Protein AF-A0A9D7YM75-F1 (afdb_monomer)

pLDDT: mean 97.2, std 2.46, range [83.44, 98.38]

Secondary structure (DSSP, 8-state):
--TT-EEE-TTTTSHHHHHHHHHHHHH---SEEE-

Foldseek 3Di:
DAEQAEEEDPVLVDPVNVVVVVVCVVPYHHPYYHD

Radius of gyration: 9.05 Å; Cα contacts (8 Å, |Δi|>4): 44; chains: 1; bounding box: 21×13×20 Å

Structure (mmCIF, N/CA/C/O backbone):
data_AF-A0A9D7YM75-F1
#
_entry.id   AF-A0A9D7YM75-F1
#
loop_
_atom_site.group_PDB
_atom_site.id
_atom_site.type_symbol
_atom_site.label_atom_id
_atom_site.label_alt_id
_atom_site.label_comp_id
_atom_site.label_asym_id
_atom_site.label_entity_i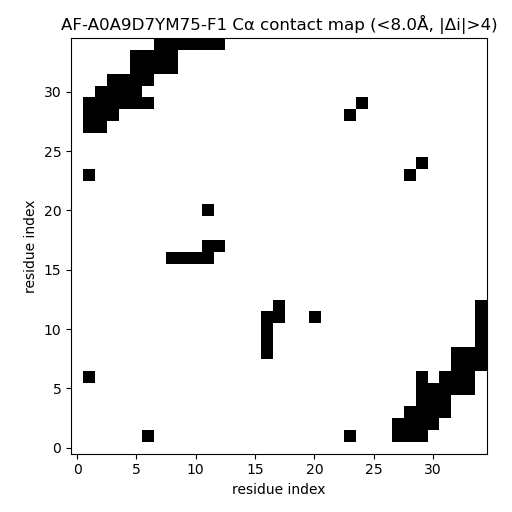d
_atom_site.label_seq_id
_atom_site.pdbx_PDB_ins_code
_atom_site.Cartn_x
_atom_site.Cartn_y
_atom_site.Cartn_z
_atom_site.occupancy
_atom_site.B_iso_or_equiv
_atom_site.auth_seq_id
_atom_site.auth_comp_id
_atom_site.auth_asym_id
_atom_site.auth_atom_id
_atom_site.pdbx_PDB_model_num
ATOM 1 N N . MET A 1 1 ? -5.603 10.870 10.654 1.00 83.44 1 MET A N 1
ATOM 2 C CA . MET A 1 1 ? -5.377 11.333 9.267 1.00 83.44 1 MET A CA 1
ATOM 3 C C . MET A 1 1 ? -5.987 10.379 8.241 1.00 83.44 1 MET A C 1
ATOM 5 O O . MET A 1 1 ? -6.810 10.837 7.463 1.00 83.44 1 MET A O 1
ATOM 9 N N . PHE A 1 2 ? -5.678 9.073 8.276 1.00 96.19 2 PHE A N 1
ATOM 10 C CA . PHE A 1 2 ? -6.144 8.107 7.260 1.00 96.19 2 PHE A CA 1
ATOM 11 C C . PHE A 1 2 ? -7.221 7.102 7.715 1.00 96.19 2 PHE A C 1
ATOM 13 O O . PHE A 1 2 ? -7.698 6.317 6.900 1.00 96.19 2 PHE A O 1
ATOM 20 N N . ASN A 1 3 ? -7.643 7.126 8.987 1.00 97.69 3 ASN A N 1
ATOM 21 C CA . ASN A 1 3 ? -8.713 6.244 9.473 1.00 97.69 3 ASN A CA 1
ATOM 22 C C . ASN A 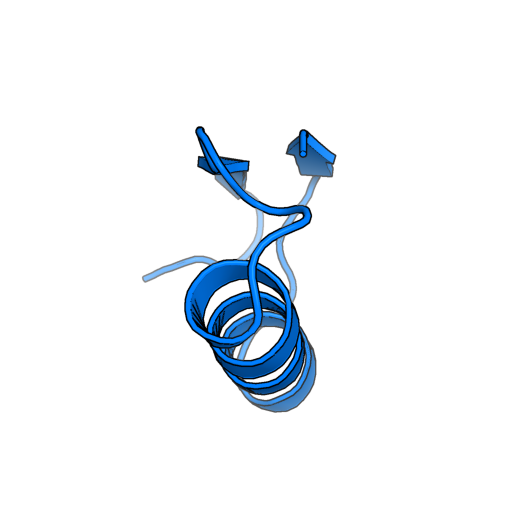1 3 ? -10.035 6.515 8.741 1.00 97.69 3 ASN A C 1
ATOM 24 O O . ASN A 1 3 ? -10.408 7.674 8.557 1.00 97.69 3 ASN A O 1
ATOM 28 N N . ASN A 1 4 ? -10.727 5.447 8.342 1.00 98.12 4 ASN A N 1
ATOM 29 C CA . ASN A 1 4 ? -11.981 5.462 7.583 1.00 98.12 4 ASN A CA 1
ATOM 30 C C . ASN A 1 4 ? -11.931 6.285 6.277 1.00 98.12 4 ASN A C 1
ATOM 32 O O . ASN A 1 4 ? -12.962 6.740 5.787 1.00 98.12 4 ASN A O 1
ATOM 36 N N . LYS A 1 5 ? -10.742 6.496 5.695 1.00 98.19 5 LYS A N 1
ATOM 37 C CA . LYS A 1 5 ? -10.585 7.174 4.399 1.00 98.19 5 LYS A CA 1
ATOM 38 C C . LYS A 1 5 ? -10.396 6.174 3.261 1.00 98.19 5 LYS A C 1
ATOM 40 O O . LYS A 1 5 ? -9.891 5.072 3.472 1.00 98.19 5 LYS A O 1
ATOM 45 N N . ASN A 1 6 ? -10.783 6.598 2.061 1.00 98.19 6 ASN A N 1
ATOM 46 C CA . ASN A 1 6 ? -10.445 5.931 0.808 1.00 98.19 6 ASN A CA 1
ATOM 47 C C . ASN A 1 6 ? -9.181 6.591 0.245 1.00 98.19 6 ASN A C 1
ATOM 49 O O . ASN A 1 6 ? -9.142 7.815 0.133 1.00 98.19 6 ASN A O 1
ATOM 53 N N . ILE A 1 7 ? -8.160 5.799 -0.073 1.00 97.56 7 ILE A N 1
ATOM 54 C CA . ILE A 1 7 ? -6.833 6.276 -0.483 1.00 97.56 7 ILE A CA 1
ATOM 55 C C . ILE A 1 7 ? -6.489 5.663 -1.839 1.00 97.56 7 ILE A C 1
ATOM 57 O O . ILE A 1 7 ? -6.597 4.450 -2.000 1.00 97.56 7 ILE A O 1
ATOM 61 N N . LEU A 1 8 ? -6.061 6.492 -2.792 1.00 97.94 8 LEU A N 1
ATOM 62 C CA . LEU A 1 8 ? -5.480 6.061 -4.064 1.00 97.94 8 LEU A CA 1
ATOM 63 C C . LEU A 1 8 ? -3.967 6.290 -4.015 1.00 97.94 8 LEU A C 1
ATOM 65 O O . LEU A 1 8 ? -3.5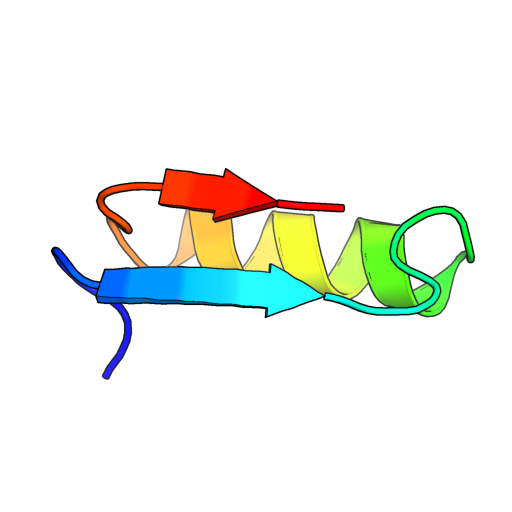27 7.415 -3.781 1.00 97.94 8 LEU A O 1
ATOM 69 N N . ILE A 1 9 ? -3.183 5.236 -4.228 1.00 96.81 9 ILE A N 1
ATOM 70 C CA . ILE A 1 9 ? -1.719 5.280 -4.253 1.00 96.81 9 ILE A CA 1
ATOM 71 C C . ILE A 1 9 ? -1.256 4.959 -5.671 1.00 96.81 9 ILE A C 1
ATOM 73 O O . ILE A 1 9 ? -1.067 3.803 -6.026 1.00 96.81 9 ILE A O 1
ATOM 77 N N . THR A 1 10 ? -1.021 5.985 -6.484 1.00 97.12 10 THR A N 1
ATOM 78 C CA . THR A 1 10 ? -0.435 5.798 -7.818 1.00 97.12 10 THR A CA 1
ATOM 79 C C . THR A 1 10 ? 1.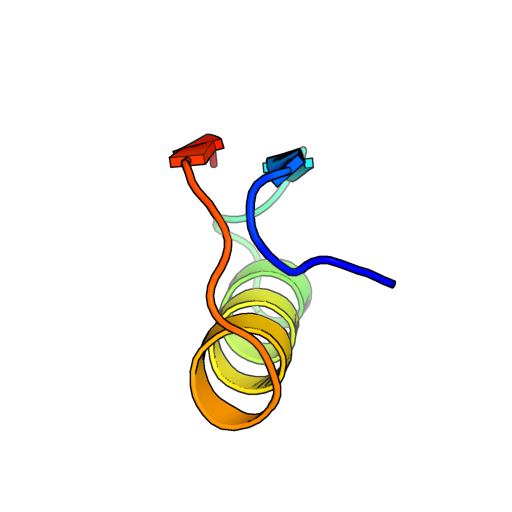008 5.312 -7.709 1.00 97.12 10 THR A C 1
ATOM 81 O O . THR A 1 10 ? 1.776 5.828 -6.896 1.00 97.12 10 THR A O 1
ATOM 84 N N . GLY A 1 11 ? 1.401 4.345 -8.541 1.00 95.38 11 GLY A N 1
ATOM 85 C CA . GLY A 1 11 ? 2.733 3.741 -8.448 1.00 95.38 11 GLY A CA 1
ATOM 86 C C . GLY A 1 11 ? 2.911 2.869 -7.200 1.00 95.38 11 GLY A C 1
ATOM 87 O O . GLY A 1 11 ? 4.043 2.625 -6.775 1.00 95.38 11 GLY A O 1
ATOM 88 N N . GLY A 1 12 ? 1.814 2.381 -6.604 1.00 96.06 12 GLY A N 1
ATOM 89 C CA . GLY A 1 12 ? 1.853 1.581 -5.380 1.00 96.06 12 GLY A CA 1
ATOM 90 C C . GLY A 1 12 ? 2.579 0.231 -5.520 1.00 96.06 12 GLY A C 1
ATOM 91 O O . GLY A 1 12 ? 2.951 -0.374 -4.517 1.00 96.06 12 GLY A O 1
ATOM 92 N N . THR A 1 13 ? 2.866 -0.216 -6.747 1.00 97.06 13 THR A N 1
ATOM 93 C CA . THR A 1 13 ? 3.664 -1.421 -7.035 1.00 97.06 13 THR A CA 1
ATOM 94 C C . THR A 1 13 ? 5.175 -1.218 -6.886 1.00 97.06 13 THR A C 1
ATOM 96 O O . THR A 1 13 ? 5.908 -2.199 -6.724 1.00 97.06 13 THR A O 1
ATOM 99 N N . GLY A 1 14 ? 5.653 0.031 -6.907 1.00 97.75 14 GLY A N 1
ATOM 100 C CA . GLY A 1 14 ? 7.059 0.364 -6.690 1.00 97.75 14 GLY A CA 1
ATOM 101 C C . GLY A 1 14 ? 7.517 0.067 -5.258 1.00 97.75 14 GLY A C 1
ATOM 102 O O . GLY A 1 14 ? 6.706 -0.076 -4.342 1.00 97.75 14 GLY A O 1
ATOM 103 N N . SER A 1 15 ? 8.834 0.009 -5.042 1.00 97.88 15 SER A N 1
ATOM 104 C CA . SER A 1 15 ? 9.427 -0.235 -3.714 1.00 97.88 15 SER A CA 1
ATOM 105 C C . SER A 1 15 ? 8.926 0.760 -2.662 1.00 97.88 15 SER A C 1
ATOM 107 O O . SER A 1 15 ? 8.558 0.370 -1.554 1.00 97.88 15 SER A O 1
ATOM 109 N N . PHE A 1 16 ? 8.827 2.034 -3.045 1.00 97.62 16 PHE A N 1
ATOM 110 C CA . PHE A 1 16 ? 8.255 3.082 -2.209 1.00 97.62 16 PHE A CA 1
ATOM 111 C C . PHE A 1 16 ? 6.774 2.832 -1.901 1.00 97.62 16 PHE A C 1
ATOM 113 O O . PHE A 1 16 ? 6.381 2.860 -0.740 1.00 97.62 16 PHE A O 1
ATOM 120 N N . GLY A 1 17 ? 5.963 2.546 -2.924 1.00 97.88 17 GLY A N 1
ATOM 121 C CA . GLY A 1 17 ? 4.523 2.327 -2.790 1.00 97.88 17 GLY A CA 1
ATOM 122 C C . GLY A 1 17 ? 4.178 1.179 -1.842 1.00 97.88 17 GLY A C 1
ATOM 123 O O . GLY A 1 17 ? 3.346 1.338 -0.945 1.00 97.88 17 GLY A O 1
ATOM 124 N N . LYS A 1 18 ? 4.901 0.061 -1.965 1.00 98.00 18 LYS A N 1
ATOM 125 C CA . LYS A 1 18 ? 4.795 -1.083 -1.051 1.00 98.00 18 LYS A CA 1
ATOM 126 C C . LYS A 1 18 ? 5.127 -0.678 0.382 1.00 98.00 18 LYS A C 1
ATOM 128 O O . LYS A 1 18 ? 4.313 -0.886 1.281 1.00 98.00 18 LYS A O 1
ATOM 133 N N . LYS A 1 19 ? 6.277 -0.022 0.594 1.00 98.25 19 LYS A N 1
ATOM 134 C CA . LYS A 1 19 ? 6.708 0.365 1.943 1.00 98.25 19 LYS A CA 1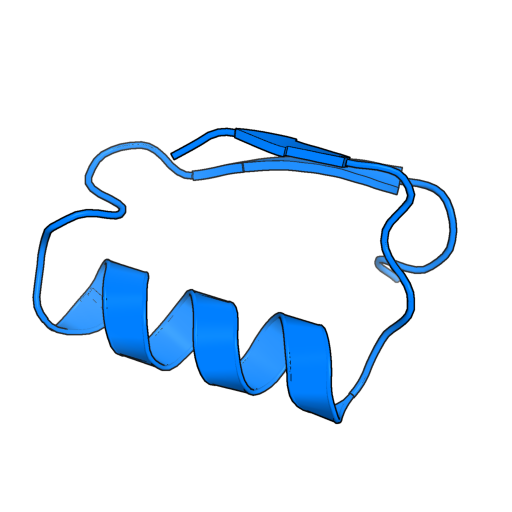
ATOM 135 C C . LYS A 1 19 ? 5.782 1.397 2.583 1.00 98.25 19 LYS A C 1
ATOM 137 O O . LYS A 1 19 ? 5.488 1.325 3.773 1.00 98.25 19 LYS A O 1
ATOM 142 N N . TYR A 1 20 ? 5.299 2.348 1.795 1.00 97.44 20 TYR A N 1
ATOM 143 C CA . TYR A 1 20 ? 4.357 3.358 2.250 1.00 97.44 20 TYR A CA 1
ATOM 144 C C . TYR A 1 20 ? 3.013 2.733 2.648 1.00 97.44 20 TYR A C 1
ATOM 146 O O . TYR A 1 20 ? 2.471 3.059 3.705 1.00 97.44 20 TYR A O 1
ATOM 154 N N . THR A 1 21 ? 2.523 1.765 1.867 1.00 97.81 21 THR A N 1
ATOM 155 C CA . THR A 1 21 ? 1.298 1.014 2.181 1.00 97.81 21 THR A CA 1
ATOM 156 C C . THR A 1 21 ? 1.432 0.232 3.491 1.00 97.81 21 THR A C 1
ATOM 158 O O . THR A 1 21 ? 0.533 0.300 4.328 1.00 97.81 21 THR A O 1
ATOM 161 N N . GLU A 1 22 ? 2.571 -0.429 3.736 1.00 98.00 22 GLU A N 1
ATOM 162 C CA . GLU A 1 22 ? 2.859 -1.088 5.026 1.00 98.00 22 GLU A CA 1
ATOM 163 C C . GLU A 1 22 ? 2.786 -0.108 6.211 1.00 98.00 22 GLU A C 1
ATOM 165 O O . GLU A 1 22 ? 2.214 -0.408 7.263 1.00 98.00 22 GLU A O 1
ATOM 170 N N . ILE A 1 23 ? 3.343 1.096 6.051 1.00 97.62 23 ILE A N 1
ATOM 171 C CA . ILE A 1 23 ? 3.325 2.123 7.100 1.00 97.62 23 ILE A CA 1
ATOM 172 C C . ILE A 1 23 ? 1.894 2.606 7.363 1.00 97.62 23 ILE A C 1
ATOM 174 O O . ILE A 1 23 ? 1.511 2.781 8.520 1.00 97.62 23 ILE A O 1
ATOM 178 N N . ILE A 1 24 ? 1.088 2.802 6.315 1.00 97.50 24 ILE A N 1
ATOM 179 C CA . ILE A 1 24 ? -0.315 3.202 6.471 1.00 97.50 24 ILE A CA 1
ATOM 180 C C . ILE A 1 24 ? -1.099 2.127 7.224 1.00 97.50 24 ILE A C 1
ATOM 182 O O . ILE A 1 24 ? -1.792 2.456 8.186 1.00 97.50 24 ILE A O 1
ATOM 186 N N . LEU A 1 25 ? -0.973 0.861 6.821 1.00 97.19 25 LEU A N 1
ATOM 187 C CA . LEU A 1 25 ? -1.721 -0.248 7.418 1.00 97.19 25 LEU A CA 1
ATOM 188 C C . LEU A 1 25 ? -1.295 -0.557 8.861 1.00 97.19 25 LEU A C 1
ATOM 190 O O . LEU A 1 25 ? -2.114 -1.021 9.648 1.00 97.19 25 LEU A O 1
ATOM 194 N N . SER A 1 26 ? -0.043 -0.274 9.236 1.00 98.31 26 SER A N 1
ATOM 195 C CA . SER A 1 26 ? 0.437 -0.465 10.616 1.00 98.31 26 SER A CA 1
ATOM 196 C C . SER A 1 26 ? 0.014 0.650 11.578 1.00 98.31 26 SER A C 1
ATOM 198 O O . SER A 1 26 ? -0.120 0.404 12.775 1.00 98.31 26 SER A O 1
ATOM 200 N N . LYS A 1 27 ? -0.201 1.876 11.083 1.00 98.25 27 LYS A N 1
ATOM 201 C CA . LYS A 1 27 ? -0.512 3.051 11.920 1.00 98.25 27 LYS A CA 1
ATOM 202 C C . LYS A 1 27 ? -1.978 3.483 11.878 1.00 98.25 27 LYS A C 1
ATOM 204 O O . LYS A 1 27 ? -2.413 4.225 12.758 1.00 98.25 27 LYS A O 1
ATOM 209 N N . TYR A 1 28 ? -2.735 3.065 10.866 1.00 98.19 28 TYR A N 1
ATOM 210 C CA . TYR A 1 28 ? -4.089 3.551 10.605 1.00 98.19 28 TYR A CA 1
ATOM 211 C C . TYR A 1 28 ? -5.029 2.426 10.158 1.00 98.19 28 TYR A C 1
ATOM 213 O O . TYR A 1 28 ? -4.607 1.348 9.758 1.00 98.19 28 TYR A O 1
ATOM 221 N N . LYS A 1 29 ? -6.333 2.710 10.193 1.00 98.06 29 LYS A N 1
ATOM 222 C CA . LYS A 1 29 ? -7.414 1.831 9.728 1.00 98.06 29 LYS A CA 1
ATOM 223 C C . LYS A 1 29 ? -8.176 2.495 8.577 1.00 98.06 29 LYS A C 1
ATOM 225 O O . LYS A 1 29 ? -9.243 3.067 8.814 1.00 98.06 29 LYS A O 1
ATOM 230 N N . PRO A 1 30 ? -7.614 2.542 7.358 1.00 98.06 30 PRO A N 1
ATOM 231 C CA . PRO A 1 30 ? -8.315 3.104 6.208 1.00 98.06 30 PRO A CA 1
ATOM 232 C C . PRO A 1 30 ? -9.534 2.254 5.841 1.00 98.06 30 PRO A C 1
ATOM 234 O O . P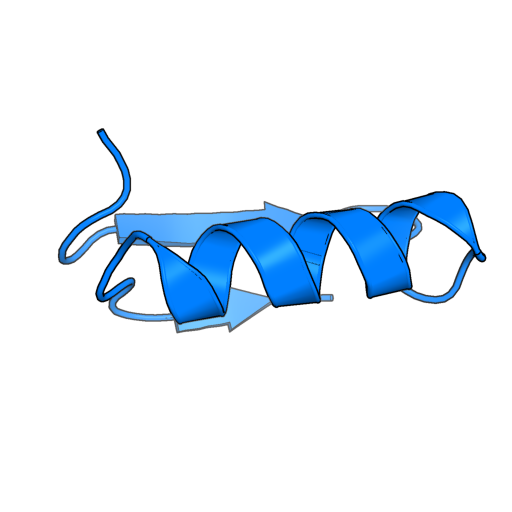RO A 1 30 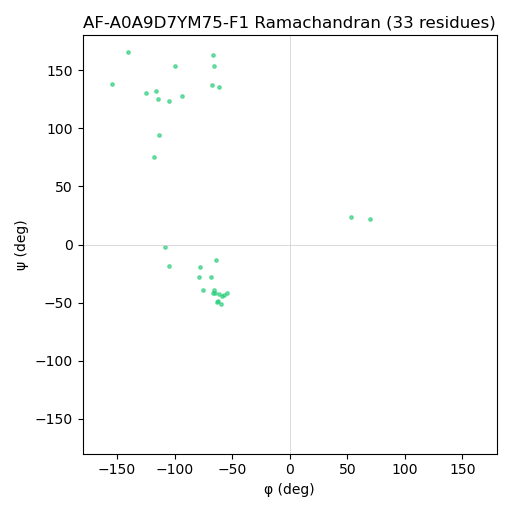? -9.567 1.056 6.101 1.00 98.06 30 PRO A O 1
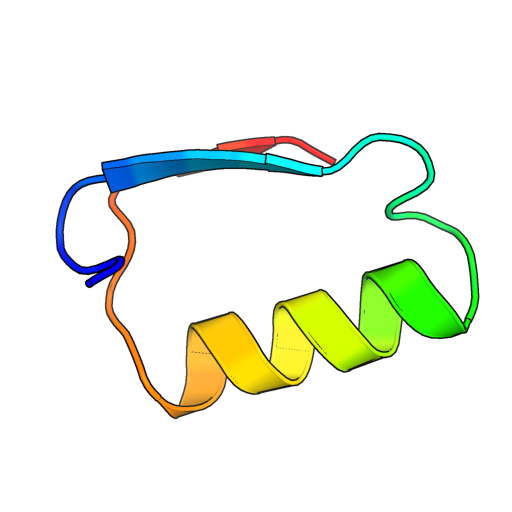ATOM 237 N N . ASN A 1 31 ? -10.530 2.880 5.216 1.00 98.38 31 ASN A N 1
ATOM 238 C CA . ASN A 1 31 ? -11.707 2.171 4.714 1.00 98.38 31 ASN A CA 1
ATOM 239 C C . ASN A 1 31 ? -11.381 1.395 3.429 1.00 98.38 31 ASN A C 1
ATOM 241 O O . ASN A 1 31 ? -11.857 0.283 3.228 1.00 98.38 31 ASN A O 1
ATOM 245 N N . LYS A 1 32 ? -10.559 1.983 2.552 1.00 98.12 32 LYS A N 1
ATOM 246 C CA . LYS A 1 32 ? -10.135 1.358 1.296 1.00 98.12 32 LYS A CA 1
ATOM 247 C C . LYS A 1 32 ? -8.794 1.926 0.844 1.00 98.12 32 LYS A C 1
ATOM 249 O O . LYS A 1 32 ? -8.600 3.139 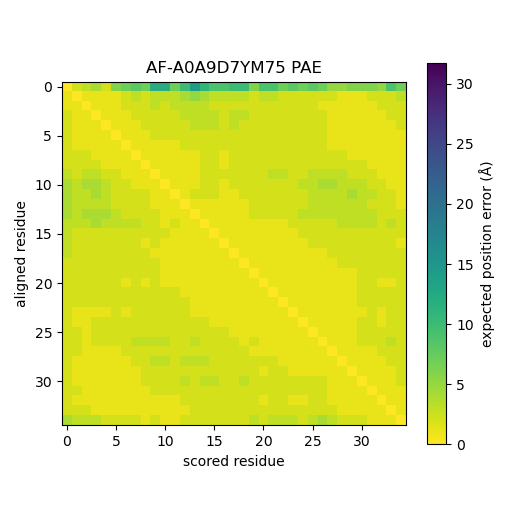0.890 1.00 98.12 32 LYS A O 1
ATOM 254 N N . ILE A 1 33 ? -7.904 1.064 0.361 1.00 97.69 33 ILE A N 1
ATOM 255 C CA . ILE A 1 33 ? -6.698 1.461 -0.374 1.00 97.69 33 ILE A CA 1
ATOM 256 C C . ILE A 1 33 ? -6.820 0.906 -1.793 1.00 97.69 33 ILE A C 1
ATOM 258 O O . ILE A 1 33 ? -7.175 -0.257 -1.975 1.00 97.69 33 ILE A O 1
ATOM 262 N N . ILE A 1 34 ? -6.559 1.751 -2.783 1.00 97.94 34 ILE A N 1
ATOM 263 C CA . ILE A 1 34 ? -6.474 1.403 -4.199 1.00 97.94 34 ILE A CA 1
ATOM 264 C C . ILE A 1 34 ? -5.022 1.649 -4.611 1.00 97.94 34 ILE A C 1
ATOM 266 O O . ILE A 1 34 ? -4.497 2.736 -4.366 1.00 97.94 34 ILE A O 1
ATOM 270 N N . ILE A 1 35 ? -4.386 0.620 -5.166 1.00 96.38 35 ILE A N 1
ATOM 271 C CA . ILE A 1 35 ? -2.989 0.601 -5.622 1.00 96.38 35 ILE A CA 1
ATOM 272 C C . ILE A 1 35 ? -2.957 0.766 -7.140 1.00 96.38 35 ILE A C 1
ATOM 274 O O . ILE A 1 35 ? -3.817 0.131 -7.789 1.00 96.38 35 ILE A O 1
#

Mean predicted aligned error: 1.82 Å

Solvent-accessible surface area (backbone atoms only — not comparable to full-atom values): 2114 Å² total; per-residue (Å²): 138,51,55,70,31,77,45,78,37,86,66,26,88,40,76,64,31,46,54,52,50,54,52,47,62,75,77,40,56,52,68,41,80,44,104

Sequence (35 aa):
MFNNKNILITGGTGSFGKKYTEIILSKYKPNKIII

Nearest PDB structures (foldseek):
  1zgh-assembly1_A  TM=3.727E-01  e=2.947E+00  Acetivibrio thermocellus ATCC 27405
  6ww6-assembly1_A  TM=4.594E-01  e=5.944E+00  Enterococcus faecalis